Protein AF-A0A410QBS7-F1 (afdb_monomer_lite)

Structure (mmCIF, N/CA/C/O backbone):
data_AF-A0A410QBS7-F1
#
_entry.id   AF-A0A410QBS7-F1
#
loop_
_atom_site.group_PDB
_atom_site.id
_atom_site.type_symbol
_atom_site.label_atom_id
_atom_site.label_alt_id
_atom_site.label_comp_id
_atom_site.label_asym_id
_atom_site.label_entity_id
_atom_site.label_seq_id
_atom_site.pdbx_PDB_ins_code
_atom_site.Cartn_x
_atom_site.Cartn_y
_atom_site.Cartn_z
_atom_site.occupancy
_atom_site.B_iso_or_equiv
_atom_site.auth_seq_id
_atom_site.auth_comp_id
_atom_site.auth_asym_id
_atom_site.auth_atom_id
_atom_site.pdbx_PDB_model_num
ATOM 1 N N . MET A 1 1 ? -0.515 4.402 0.946 1.00 89.38 1 MET A N 1
ATOM 2 C CA . MET A 1 1 ? -1.328 5.283 1.832 1.00 89.38 1 MET A CA 1
ATOM 3 C C . MET A 1 1 ? -0.535 5.712 3.067 1.00 89.38 1 MET A C 1
ATOM 5 O O . MET A 1 1 ? -0.147 4.846 3.836 1.00 89.38 1 MET A O 1
ATOM 9 N N . TYR A 1 2 ? -0.324 7.017 3.300 1.00 87.44 2 TYR A N 1
ATOM 10 C CA . TYR A 1 2 ? 0.541 7.511 4.394 1.00 87.44 2 TYR A CA 1
ATOM 11 C C . TYR A 1 2 ? -0.134 7.682 5.766 1.00 87.44 2 TYR A C 1
ATOM 13 O O . TYR A 1 2 ? 0.503 7.473 6.795 1.00 87.44 2 TYR A O 1
ATOM 21 N N . SER A 1 3 ? -1.409 8.073 5.829 1.00 87.75 3 SER A N 1
ATOM 22 C CA . SER A 1 3 ? -2.092 8.351 7.100 1.00 87.75 3 SER A CA 1
ATOM 23 C C . SER A 1 3 ? -3.461 7.691 7.143 1.00 87.75 3 SER A C 1
ATOM 25 O O . SER A 1 3 ? -4.207 7.734 6.170 1.00 87.75 3 SER A O 1
ATOM 27 N N . LEU A 1 4 ? -3.776 7.097 8.295 1.00 89.50 4 LEU A N 1
ATOM 28 C CA . LEU A 1 4 ? -5.086 6.555 8.621 1.00 89.50 4 LEU A CA 1
ATOM 29 C C . LEU A 1 4 ? -5.410 6.977 10.052 1.00 89.50 4 LEU A C 1
ATOM 31 O O . LEU A 1 4 ? -4.737 6.556 10.997 1.00 89.50 4 LEU A O 1
ATOM 35 N N . LYS A 1 5 ? -6.418 7.839 10.200 1.00 88.88 5 LYS A N 1
ATOM 36 C CA . LYS A 1 5 ? -6.882 8.334 11.496 1.00 88.88 5 LYS A CA 1
ATOM 37 C C . LYS A 1 5 ? -8.299 7.861 11.755 1.00 88.88 5 LYS A C 1
ATOM 39 O O . LYS A 1 5 ? -9.183 8.085 10.935 1.00 88.88 5 LYS A O 1
ATOM 44 N N . TYR A 1 6 ? -8.530 7.276 12.922 1.00 86.31 6 TYR A N 1
ATOM 45 C CA . TYR A 1 6 ? -9.865 6.884 13.355 1.00 86.31 6 TYR A CA 1
ATOM 46 C C . TYR A 1 6 ? -10.022 7.128 14.852 1.00 86.31 6 TYR A C 1
ATOM 48 O O . TYR A 1 6 ? -9.158 6.751 15.641 1.00 86.31 6 TYR A O 1
ATOM 56 N N . LYS A 1 7 ? -11.112 7.805 15.243 1.00 87.31 7 LYS A N 1
ATOM 57 C CA . LYS A 1 7 ? -11.404 8.192 16.637 1.00 87.31 7 LYS A CA 1
ATOM 58 C C . LYS A 1 7 ? -10.202 8.824 17.359 1.00 87.31 7 LYS A C 1
ATOM 60 O O . LYS A 1 7 ? -9.853 8.423 18.464 1.00 87.31 7 LYS A O 1
ATOM 65 N N . GLY A 1 8 ? -9.524 9.769 16.705 1.00 86.31 8 GLY A N 1
ATOM 66 C CA . GLY A 1 8 ? -8.355 10.461 17.265 1.00 86.31 8 GLY A CA 1
ATOM 67 C C . GLY A 1 8 ? -7.052 9.650 17.293 1.00 86.31 8 GLY A C 1
ATOM 68 O O . GLY A 1 8 ? -6.016 10.206 17.640 1.00 86.31 8 GLY A O 1
ATOM 69 N N . HIS A 1 9 ? -7.067 8.379 16.885 1.00 86.06 9 HIS A N 1
ATOM 70 C CA . HIS A 1 9 ? -5.878 7.530 16.833 1.00 86.06 9 HIS A CA 1
ATOM 71 C C . HIS A 1 9 ? -5.280 7.543 15.428 1.00 86.06 9 HIS A C 1
ATOM 73 O O . HIS A 1 9 ? -5.997 7.331 14.451 1.00 86.06 9 HIS A O 1
ATOM 79 N N . GLN A 1 10 ? -3.971 7.777 15.331 1.00 90.12 10 GLN A N 1
ATOM 80 C CA . GLN A 1 10 ? -3.191 7.584 14.110 1.00 90.12 10 GLN A CA 1
ATOM 81 C C . GLN A 1 10 ? -2.718 6.129 14.068 1.00 90.12 10 GLN A C 1
ATOM 83 O O . GLN A 1 10 ? -1.871 5.747 14.872 1.00 90.12 10 GLN A O 1
ATOM 88 N N . TRP A 1 11 ? -3.264 5.354 13.131 1.00 90.12 11 TRP A N 1
ATOM 89 C CA . TRP A 1 11 ? -3.036 3.909 13.013 1.00 90.12 11 TRP A CA 1
ATOM 90 C C . TRP A 1 11 ? -1.714 3.573 12.337 1.00 90.12 11 TRP A C 1
ATOM 92 O O . TRP A 1 11 ? -1.047 2.608 12.692 1.00 90.12 11 TRP A O 1
ATOM 102 N N . LEU A 1 12 ? -1.335 4.377 11.346 1.00 91.50 12 LEU A N 1
ATOM 103 C CA . LEU A 1 12 ? -0.143 4.141 10.546 1.00 91.50 12 LEU A CA 1
ATOM 104 C C . LEU A 1 12 ? 1.031 4.959 11.067 1.00 91.50 12 LEU A C 1
ATOM 106 O O . LEU A 1 12 ? 0.902 6.153 11.340 1.00 91.50 12 LEU A O 1
ATOM 110 N N . LYS A 1 13 ? 2.201 4.342 11.149 1.00 88.62 13 LYS A N 1
ATOM 111 C CA . LYS A 1 13 ? 3.449 5.060 11.361 1.00 88.62 13 LYS A CA 1
ATOM 112 C C . LYS A 1 13 ? 3.879 5.648 10.020 1.00 88.62 13 LYS A C 1
ATOM 114 O O . LYS A 1 13 ? 4.030 4.919 9.042 1.00 88.62 13 LYS A O 1
ATOM 119 N N . SER A 1 14 ? 4.046 6.962 9.955 1.00 83.25 14 SER A N 1
ATOM 120 C CA . SER A 1 14 ? 4.500 7.648 8.746 1.00 83.25 14 SER A CA 1
ATOM 121 C C . SER A 1 14 ? 5.241 8.928 9.089 1.00 83.25 14 SER A C 1
ATOM 123 O O . SER A 1 14 ? 4.984 9.533 10.127 1.00 83.25 14 SER A O 1
ATOM 125 N N . THR A 1 15 ? 6.158 9.316 8.207 1.00 77.12 15 THR A N 1
ATOM 126 C CA . THR A 1 15 ? 6.900 10.579 8.260 1.00 77.12 15 THR A CA 1
ATOM 127 C C . THR A 1 15 ? 6.152 11.726 7.560 1.00 77.12 15 THR A C 1
ATOM 129 O O . THR A 1 15 ? 6.577 12.873 7.622 1.00 77.12 15 THR A O 1
ATOM 132 N N . PHE A 1 16 ? 4.984 11.465 6.955 1.00 74.44 16 PHE A N 1
ATOM 133 C CA . PHE A 1 16 ? 4.160 12.487 6.300 1.00 74.44 16 PHE A CA 1
ATOM 134 C C . PHE A 1 16 ? 3.893 13.717 7.206 1.00 74.44 16 PHE A C 1
ATOM 136 O O . PHE A 1 16 ? 3.528 13.541 8.372 1.00 74.44 16 PHE A O 1
ATOM 143 N N . PRO A 1 17 ? 3.990 14.961 6.681 1.00 71.62 17 PRO A N 1
ATOM 144 C CA . PRO A 1 17 ? 4.178 15.308 5.265 1.00 71.62 17 PRO A CA 1
ATOM 145 C C . PRO A 1 17 ? 5.632 15.295 4.778 1.00 71.62 17 PRO A C 1
ATOM 147 O O . PRO A 1 17 ? 5.856 15.309 3.571 1.00 71.62 17 PRO A O 1
ATOM 150 N N . ASN A 1 18 ? 6.611 15.246 5.682 1.00 71.31 18 ASN A N 1
ATOM 151 C CA . ASN A 1 18 ? 8.025 15.311 5.329 1.00 71.31 18 ASN A CA 1
ATOM 152 C C . ASN A 1 18 ? 8.560 13.893 5.157 1.00 71.31 18 ASN A C 1
ATOM 154 O O . ASN A 1 18 ? 8.860 13.218 6.134 1.00 71.31 18 ASN A O 1
ATOM 158 N N . ILE A 1 19 ? 8.651 13.417 3.915 1.00 68.94 19 ILE A N 1
ATOM 159 C CA . ILE A 1 19 ? 9.147 12.065 3.658 1.00 68.94 19 ILE A CA 1
ATOM 160 C C . ILE A 1 19 ? 10.627 11.990 4.046 1.00 68.94 19 ILE A C 1
ATOM 162 O O . ILE A 1 19 ? 11.509 12.400 3.295 1.00 68.94 19 ILE A O 1
ATOM 166 N N . GLU A 1 20 ? 10.887 11.469 5.238 1.00 64.19 20 GLU A N 1
ATOM 167 C CA . GLU A 1 20 ? 12.228 11.237 5.758 1.00 64.19 20 GLU A CA 1
ATOM 168 C C . GLU A 1 20 ? 12.583 9.758 5.643 1.00 64.19 20 GLU A C 1
ATOM 170 O O . GLU A 1 20 ? 11.799 8.879 6.006 1.00 64.19 20 GLU A O 1
ATOM 175 N N . ILE A 1 21 ? 13.788 9.492 5.142 1.00 65.12 21 ILE A N 1
ATOM 176 C CA . ILE A 1 21 ? 14.378 8.158 5.133 1.00 65.12 21 ILE A CA 1
ATOM 177 C C . ILE A 1 21 ? 14.817 7.850 6.565 1.00 65.12 21 ILE A C 1
ATOM 179 O O . ILE A 1 21 ? 15.749 8.467 7.073 1.00 65.12 21 ILE A O 1
ATOM 183 N N . SER A 1 22 ? 14.180 6.876 7.216 1.00 62.94 22 SER A N 1
ATOM 184 C CA . SER A 1 22 ? 14.559 6.488 8.583 1.00 62.94 22 SER A CA 1
ATOM 185 C C . SER A 1 22 ? 15.889 5.727 8.666 1.00 62.94 22 SER A C 1
ATOM 187 O O . SER A 1 22 ? 16.441 5.589 9.753 1.00 62.94 22 SER A O 1
ATOM 189 N N . SER A 1 23 ? 16.372 5.166 7.550 1.00 65.25 23 SER A N 1
ATOM 190 C CA . SER A 1 23 ? 17.636 4.424 7.459 1.00 65.25 23 SER A CA 1
ATOM 191 C C . SER A 1 23 ? 18.149 4.368 6.021 1.00 65.25 23 SER A C 1
ATOM 193 O O . SER A 1 23 ? 17.392 4.075 5.095 1.00 65.25 23 SER A O 1
ATOM 195 N N . ASP A 1 24 ? 19.454 4.567 5.830 1.00 59.69 24 ASP A N 1
ATOM 196 C CA . ASP A 1 24 ? 20.086 4.496 4.511 1.00 59.69 24 ASP A CA 1
ATOM 197 C C . ASP A 1 24 ? 20.039 3.110 3.855 1.00 59.69 24 ASP A C 1
ATOM 199 O O . ASP A 1 24 ? 20.163 3.033 2.630 1.00 59.69 24 ASP A O 1
ATOM 203 N N . TYR A 1 25 ? 19.836 2.056 4.647 1.00 59.41 25 TYR A N 1
ATOM 204 C CA . TYR A 1 25 ? 19.777 0.660 4.200 1.00 59.41 25 TYR A CA 1
ATOM 205 C C . TYR A 1 25 ? 18.348 0.137 4.016 1.00 59.41 25 TYR A C 1
ATOM 207 O O . TYR A 1 25 ? 18.155 -0.918 3.424 1.00 59.41 25 TYR A O 1
ATOM 215 N N . ASN A 1 26 ? 17.348 0.851 4.538 1.00 63.56 26 ASN A N 1
ATOM 216 C CA . ASN A 1 26 ? 15.939 0.501 4.391 1.00 63.56 26 ASN A CA 1
ATOM 217 C C . ASN A 1 26 ? 15.139 1.796 4.214 1.00 63.56 26 ASN A C 1
ATOM 219 O O . ASN A 1 26 ? 14.625 2.336 5.202 1.00 63.56 26 ASN A O 1
ATOM 223 N N . PRO A 1 27 ? 15.113 2.351 2.989 1.00 64.12 27 PRO A N 1
ATOM 224 C CA . PRO A 1 27 ? 14.299 3.512 2.665 1.00 64.12 27 PRO A CA 1
ATOM 225 C C . PRO A 1 27 ? 12.826 3.211 2.921 1.00 64.12 27 PRO A C 1
ATOM 227 O O . PRO A 1 27 ? 12.112 2.643 2.105 1.00 64.12 27 PRO A O 1
ATOM 230 N N . TRP A 1 28 ? 12.380 3.610 4.102 1.00 70.12 28 TRP A N 1
ATOM 231 C CA . TRP A 1 28 ? 11.013 3.471 4.546 1.00 70.12 28 TRP A CA 1
ATOM 232 C C . TRP A 1 28 ? 10.375 4.850 4.655 1.00 70.12 28 TRP A C 1
ATOM 234 O O . TRP A 1 28 ? 10.929 5.741 5.294 1.00 70.12 28 TRP A O 1
ATOM 244 N N . PHE A 1 29 ? 9.199 5.009 4.051 1.00 73.25 29 PHE A N 1
ATOM 245 C CA . PHE A 1 29 ? 8.453 6.271 4.019 1.00 73.25 29 PHE A CA 1
ATOM 246 C C . PHE A 1 29 ? 7.090 6.193 4.735 1.00 73.25 29 PHE A C 1
ATOM 248 O O . PHE A 1 29 ? 6.338 7.171 4.783 1.00 73.25 29 PHE A O 1
ATOM 255 N N . GLY A 1 30 ? 6.790 5.070 5.394 1.00 81.75 30 GLY A N 1
ATOM 256 C CA . GLY A 1 30 ? 5.602 4.932 6.232 1.00 81.75 30 GLY A CA 1
ATOM 257 C C . GLY A 1 30 ? 4.367 4.381 5.550 1.00 81.75 30 GLY A C 1
ATOM 258 O O . GLY A 1 30 ? 4.285 4.271 4.334 1.00 81.75 30 GLY A O 1
ATOM 259 N N . GLY A 1 31 ? 3.362 4.103 6.375 1.00 89.69 31 GLY A N 1
ATOM 260 C CA . GLY A 1 31 ? 2.026 3.793 5.898 1.00 89.69 31 GLY A CA 1
ATOM 261 C C . GLY A 1 31 ? 1.859 2.376 5.363 1.00 89.69 31 GLY A C 1
ATOM 262 O O . GLY A 1 31 ? 2.426 1.432 5.904 1.00 89.69 31 GLY A O 1
ATOM 263 N N . ILE A 1 32 ? 1.027 2.249 4.333 1.00 91.31 32 ILE A N 1
ATOM 264 C CA . ILE A 1 32 ? 0.854 1.032 3.532 1.00 91.31 32 ILE A CA 1
ATOM 265 C C . ILE A 1 32 ? 1.459 1.298 2.161 1.00 91.31 32 ILE A C 1
ATOM 267 O O . ILE A 1 32 ? 1.119 2.319 1.552 1.00 91.31 32 ILE A O 1
ATOM 271 N N . GLN A 1 33 ? 2.332 0.412 1.697 1.00 88.12 33 GLN A N 1
ATOM 272 C CA . GLN A 1 33 ? 2.991 0.527 0.399 1.00 88.12 33 GLN A CA 1
ATOM 273 C C . GLN A 1 33 ? 3.177 -0.844 -0.237 1.00 88.12 33 GLN A C 1
ATOM 275 O O . GLN A 1 33 ? 3.447 -1.819 0.470 1.00 88.12 33 GLN A O 1
ATOM 280 N N . THR A 1 34 ? 3.134 -0.878 -1.564 1.00 91.19 34 THR A N 1
ATOM 281 C CA . THR A 1 34 ? 3.391 -2.083 -2.351 1.00 91.19 34 THR A CA 1
ATOM 282 C C . THR A 1 34 ? 4.464 -1.824 -3.390 1.00 91.19 34 THR A C 1
ATOM 284 O O . THR A 1 34 ? 4.368 -0.862 -4.151 1.00 91.19 34 THR A O 1
ATOM 287 N N . LEU A 1 35 ? 5.485 -2.676 -3.429 1.00 90.12 35 LEU A N 1
ATOM 288 C CA . LEU A 1 35 ? 6.604 -2.578 -4.367 1.00 90.12 35 LEU A CA 1
ATOM 289 C C . LEU A 1 35 ? 7.020 -3.977 -4.851 1.00 90.12 35 LEU A C 1
ATOM 291 O O . LEU A 1 35 ? 6.740 -4.960 -4.160 1.00 90.12 35 LEU A O 1
ATOM 295 N N . PRO A 1 36 ? 7.707 -4.088 -6.001 1.00 90.06 36 PRO A N 1
ATOM 296 C CA . PRO A 1 36 ? 8.478 -5.277 -6.344 1.00 90.06 36 PRO A CA 1
ATOM 297 C C . PRO A 1 36 ? 9.436 -5.645 -5.203 1.00 90.06 36 PRO A C 1
ATOM 299 O O . PRO A 1 36 ? 10.118 -4.775 -4.657 1.00 90.06 36 PRO A O 1
ATOM 302 N N . GLU A 1 37 ? 9.476 -6.923 -4.831 1.00 88.19 37 GLU A N 1
ATOM 303 C CA . GLU A 1 37 ? 10.253 -7.418 -3.684 1.00 88.19 37 GLU A CA 1
ATOM 304 C C . GLU A 1 37 ? 11.758 -7.132 -3.824 1.00 88.19 37 GLU A C 1
ATOM 306 O O . GLU A 1 37 ? 12.423 -6.725 -2.873 1.00 88.19 37 GLU A O 1
ATOM 311 N N . ASP A 1 38 ? 12.290 -7.264 -5.037 1.00 84.44 38 ASP A N 1
ATOM 312 C CA . ASP A 1 38 ? 13.685 -6.978 -5.381 1.00 84.44 38 ASP A CA 1
ATOM 313 C C . ASP A 1 38 ? 14.029 -5.480 -5.329 1.00 84.44 38 ASP A C 1
ATOM 315 O O . ASP A 1 38 ? 15.186 -5.110 -5.106 1.00 84.44 38 ASP A O 1
ATOM 319 N N . TRP A 1 39 ? 13.033 -4.605 -5.479 1.00 82.50 39 TRP A N 1
ATOM 320 C CA . TRP A 1 39 ? 13.218 -3.163 -5.334 1.00 82.50 39 TRP A CA 1
ATOM 321 C C . TRP A 1 39 ? 13.130 -2.685 -3.889 1.00 82.50 39 TRP A C 1
ATOM 323 O O . TRP A 1 39 ? 13.635 -1.611 -3.558 1.00 82.50 39 TRP A O 1
ATOM 333 N N . ASP A 1 40 ? 12.484 -3.454 -3.023 1.00 75.94 40 ASP A N 1
ATOM 334 C CA . ASP A 1 40 ? 12.084 -3.009 -1.697 1.00 75.94 40 ASP A CA 1
ATOM 335 C C . ASP A 1 40 ? 13.266 -2.489 -0.853 1.00 75.94 40 ASP A C 1
ATOM 337 O O . ASP A 1 40 ? 13.207 -1.396 -0.279 1.00 75.94 40 ASP A O 1
ATOM 341 N N . PHE A 1 41 ? 14.391 -3.209 -0.893 1.00 71.56 41 PHE A N 1
ATOM 342 C CA . PHE A 1 41 ? 15.641 -2.850 -0.212 1.00 71.56 41 PHE A CA 1
ATOM 343 C C . PHE A 1 41 ? 16.355 -1.630 -0.820 1.00 71.56 41 PHE A C 1
ATOM 345 O O . PHE A 1 41 ? 17.152 -0.976 -0.150 1.00 71.56 41 PHE A O 1
ATOM 352 N N . ASN A 1 42 ? 16.048 -1.284 -2.072 1.00 76.31 42 ASN A N 1
ATOM 353 C CA . ASN A 1 42 ? 16.656 -0.188 -2.828 1.00 76.31 42 ASN A CA 1
ATOM 354 C C . ASN A 1 42 ? 15.621 0.856 -3.272 1.00 76.31 42 ASN A C 1
ATOM 356 O O . ASN A 1 42 ? 15.816 1.533 -4.280 1.00 76.31 42 ASN A O 1
ATOM 360 N N . SER A 1 43 ? 14.534 1.035 -2.518 1.00 75.38 43 SER A N 1
ATOM 361 C CA . SER A 1 43 ? 13.385 1.858 -2.921 1.00 75.38 43 SER A CA 1
ATOM 362 C C . SER A 1 43 ? 13.582 3.378 -2.784 1.00 75.38 43 SER A C 1
ATOM 364 O O . SER A 1 43 ? 12.669 4.146 -3.076 1.00 75.38 43 SER A O 1
ATOM 366 N N . LYS A 1 44 ? 14.794 3.868 -2.455 1.00 79.50 44 LYS A N 1
ATOM 367 C CA . LYS A 1 44 ? 15.132 5.314 -2.457 1.00 79.50 44 LYS A CA 1
ATOM 368 C C . LYS A 1 44 ? 14.705 6.047 -3.741 1.00 79.50 44 LYS A C 1
ATOM 370 O O . LYS A 1 44 ? 14.233 7.178 -3.625 1.00 79.50 44 LYS A O 1
ATOM 375 N N . PRO A 1 45 ? 14.849 5.475 -4.956 1.00 81.50 45 PRO A N 1
ATOM 376 C CA . PRO A 1 45 ? 14.431 6.145 -6.181 1.00 81.50 45 PRO A CA 1
ATOM 377 C C . PRO A 1 45 ? 12.926 6.433 -6.247 1.00 81.50 45 PRO A C 1
ATOM 379 O O . PRO A 1 45 ? 12.564 7.406 -6.899 1.00 81.50 45 PRO A O 1
ATOM 382 N N . VAL A 1 46 ? 12.071 5.692 -5.521 1.00 80.62 46 VAL A N 1
ATOM 383 C CA . VAL A 1 46 ? 10.621 5.973 -5.419 1.00 80.62 46 VAL A CA 1
ATOM 384 C C . VAL A 1 46 ? 10.365 7.405 -4.945 1.00 80.62 46 VAL A C 1
ATOM 386 O O . VAL A 1 46 ? 9.424 8.040 -5.402 1.00 80.62 46 VAL A O 1
ATOM 389 N N . LEU A 1 47 ? 11.234 7.963 -4.095 1.00 80.81 47 LEU A N 1
ATOM 390 C CA . LEU A 1 47 ? 11.102 9.336 -3.587 1.00 80.81 47 LEU A CA 1
ATOM 391 C C . LEU A 1 47 ? 11.225 10.415 -4.671 1.00 80.81 47 LEU A C 1
ATOM 393 O O . LEU A 1 47 ? 10.854 11.564 -4.439 1.00 80.81 47 LEU A O 1
ATOM 397 N N . LYS A 1 48 ? 11.782 10.070 -5.835 1.00 85.19 48 LYS A N 1
ATOM 398 C CA . LYS A 1 48 ? 11.867 10.966 -6.996 1.00 85.19 48 LYS A CA 1
ATOM 399 C C . LYS A 1 48 ? 10.649 10.841 -7.909 1.00 85.19 48 LYS A C 1
ATOM 401 O O . LYS A 1 48 ? 10.424 11.721 -8.738 1.00 85.19 48 LYS A O 1
ATOM 406 N N . GLU A 1 49 ? 9.887 9.762 -7.769 1.00 88.62 49 GLU A N 1
ATOM 407 C CA . GLU A 1 49 ? 8.711 9.506 -8.583 1.00 88.62 49 GLU A CA 1
ATOM 408 C C . GLU A 1 49 ? 7.524 10.335 -8.090 1.00 88.62 49 GLU A C 1
ATOM 410 O O . GLU A 1 49 ? 7.391 10.673 -6.911 1.00 88.62 49 GLU A O 1
ATOM 415 N N . LYS A 1 50 ? 6.631 10.682 -9.016 1.00 86.00 50 LYS A N 1
ATOM 416 C CA . LYS A 1 50 ? 5.410 11.418 -8.686 1.00 86.00 50 LYS A CA 1
ATOM 417 C C . LYS A 1 50 ? 4.280 10.435 -8.438 1.00 86.00 50 LYS A C 1
ATOM 419 O O . LYS A 1 50 ? 3.912 9.682 -9.336 1.00 86.00 50 LYS A O 1
ATOM 424 N N . ILE A 1 51 ? 3.694 10.514 -7.249 1.00 89.38 51 ILE A N 1
ATOM 425 C CA . ILE A 1 51 ? 2.482 9.779 -6.896 1.00 89.38 51 ILE A CA 1
ATOM 426 C C . ILE A 1 51 ? 1.274 10.682 -7.147 1.00 89.38 51 ILE A C 1
ATOM 428 O O . ILE A 1 51 ? 1.251 11.835 -6.707 1.00 89.38 51 ILE A O 1
ATOM 432 N N . LYS A 1 52 ? 0.269 10.165 -7.854 1.00 93.06 52 LYS A N 1
ATOM 433 C CA . LYS A 1 52 ? -1.038 10.819 -8.003 1.00 93.06 52 LYS A CA 1
ATOM 434 C C . LYS A 1 52 ? -2.058 10.087 -7.143 1.00 93.06 52 LYS A C 1
ATOM 436 O O . LYS A 1 52 ? -2.026 8.865 -7.065 1.00 93.06 52 LYS A O 1
ATOM 441 N N . THR A 1 53 ? -2.974 10.820 -6.520 1.00 94.00 53 THR A N 1
ATOM 442 C CA . THR A 1 53 ? -4.054 10.220 -5.736 1.00 94.00 53 THR A CA 1
ATOM 443 C C . THR A 1 53 ? -5.391 10.795 -6.171 1.00 94.00 53 THR A C 1
ATOM 445 O O . THR A 1 53 ? -5.516 12.008 -6.326 1.00 94.00 53 THR A O 1
ATOM 448 N N . ASP A 1 54 ? -6.377 9.923 -6.358 1.00 96.38 54 ASP A N 1
ATOM 449 C CA . ASP A 1 54 ? -7.739 10.274 -6.757 1.00 96.38 54 ASP A CA 1
ATOM 450 C C . ASP A 1 54 ? -8.747 9.517 -5.868 1.00 96.38 54 ASP A C 1
ATOM 452 O O . ASP A 1 54 ? -8.461 8.413 -5.396 1.00 96.38 54 ASP A O 1
ATOM 456 N N . PHE A 1 55 ? -9.932 10.091 -5.644 1.00 97.00 55 PHE A N 1
ATOM 457 C CA . PHE A 1 55 ? -11.069 9.340 -5.097 1.00 97.00 55 PHE A CA 1
ATOM 458 C C . PHE A 1 55 ? -11.673 8.456 -6.189 1.00 97.00 55 PHE A C 1
ATOM 460 O O . PHE A 1 55 ? -11.711 8.856 -7.354 1.00 97.00 55 PHE A O 1
ATOM 467 N N . ILE A 1 56 ? -12.130 7.259 -5.825 1.00 97.19 56 ILE A N 1
ATOM 468 C CA . ILE A 1 56 ? -12.588 6.259 -6.793 1.00 97.19 56 ILE A CA 1
ATOM 469 C C . ILE A 1 56 ? -13.778 5.452 -6.274 1.00 97.19 56 ILE A C 1
ATOM 471 O O . ILE A 1 56 ? -13.940 5.274 -5.064 1.00 97.19 56 ILE A O 1
ATOM 475 N N . GLU A 1 57 ? -14.558 4.931 -7.221 1.00 96.62 57 GLU A N 1
ATOM 476 C CA . GLU A 1 57 ? -15.621 3.951 -7.012 1.00 96.62 57 GLU A CA 1
ATOM 477 C C . GLU A 1 57 ? -15.380 2.721 -7.898 1.00 96.62 57 GLU A C 1
ATOM 479 O O . GLU A 1 57 ? -15.044 2.864 -9.076 1.00 96.62 57 GLU A O 1
ATOM 484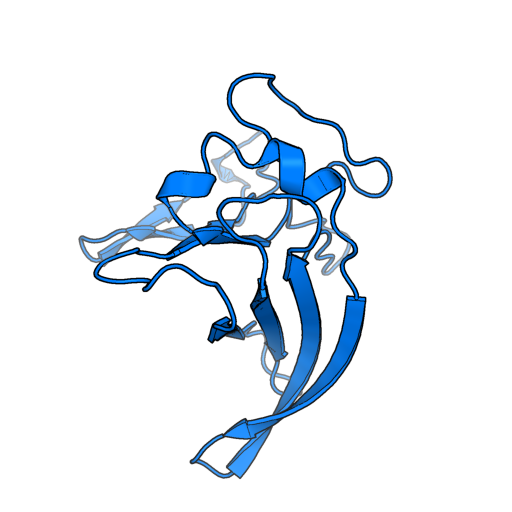 N N . ILE A 1 58 ? -15.525 1.516 -7.339 1.00 95.06 58 ILE A N 1
ATOM 485 C CA . ILE A 1 58 ? -15.324 0.238 -8.043 1.00 95.06 58 ILE A CA 1
ATOM 486 C C . ILE A 1 58 ? -16.462 -0.720 -7.690 1.00 95.06 58 ILE A C 1
ATOM 488 O O . ILE A 1 58 ? -16.797 -0.884 -6.519 1.00 95.06 58 ILE A O 1
ATOM 492 N N . SER A 1 59 ? -17.043 -1.374 -8.698 1.00 95.69 59 SER A N 1
ATOM 493 C CA . SER A 1 59 ? -18.008 -2.458 -8.487 1.00 95.69 59 SER A CA 1
ATOM 494 C C . SER A 1 59 ? -17.290 -3.798 -8.398 1.00 95.69 59 SER A C 1
ATOM 496 O O . SER A 1 59 ? -16.445 -4.092 -9.244 1.00 95.69 59 SER A O 1
ATOM 498 N N . ASP A 1 60 ? -17.663 -4.634 -7.433 1.00 93.88 60 ASP A N 1
ATOM 499 C CA . ASP A 1 60 ? -17.254 -6.042 -7.427 1.00 93.88 60 ASP A CA 1
ATOM 500 C C . ASP A 1 60 ? -18.223 -6.926 -8.235 1.00 93.88 60 ASP A C 1
ATOM 502 O O . ASP A 1 60 ? -19.247 -6.462 -8.748 1.00 93.88 60 ASP A O 1
ATOM 506 N N . SER A 1 61 ? -17.894 -8.216 -8.362 1.00 94.94 61 SER A N 1
ATOM 507 C CA . SER A 1 61 ? -18.706 -9.212 -9.078 1.00 94.94 61 SER A CA 1
ATOM 508 C C . SER A 1 61 ? -20.035 -9.549 -8.392 1.00 94.94 61 SER A C 1
ATOM 510 O O . SER A 1 61 ? -20.896 -10.173 -9.011 1.00 94.94 61 SER A O 1
ATOM 512 N N . CYS A 1 62 ? -20.221 -9.129 -7.140 1.00 94.75 62 CYS A N 1
ATOM 513 C CA . CYS A 1 62 ? -21.452 -9.292 -6.371 1.00 94.75 62 CYS A CA 1
ATOM 514 C C . CYS A 1 62 ? -22.360 -8.051 -6.456 1.00 94.75 62 CYS A C 1
ATOM 516 O O . CYS A 1 62 ? -23.445 -8.052 -5.875 1.00 94.75 62 CYS A O 1
ATOM 518 N N . GLY A 1 63 ? -21.938 -7.002 -7.172 1.00 95.25 63 GLY A N 1
ATOM 519 C CA . GLY A 1 63 ? -22.679 -5.751 -7.323 1.00 95.25 63 GLY A CA 1
ATOM 520 C C . GLY A 1 63 ? -22.508 -4.770 -6.160 1.00 95.25 63 GLY A C 1
ATOM 521 O O . GLY A 1 63 ? -23.265 -3.800 -6.080 1.00 95.25 63 GLY A O 1
ATOM 522 N N . ASN A 1 64 ? -21.543 -4.982 -5.257 1.00 95.00 64 ASN A N 1
ATOM 523 C CA . ASN A 1 64 ? -21.243 -3.988 -4.227 1.00 95.00 64 ASN A CA 1
ATOM 524 C C . ASN A 1 64 ? -20.416 -2.841 -4.814 1.00 95.00 64 ASN A C 1
ATOM 526 O O . ASN A 1 64 ? -19.498 -3.073 -5.600 1.00 95.00 64 ASN A O 1
ATOM 530 N N . ILE A 1 65 ? -20.696 -1.615 -4.362 1.00 96.12 65 ILE A N 1
ATOM 531 C CA . ILE A 1 65 ? -19.958 -0.411 -4.761 1.00 96.12 65 ILE A CA 1
ATOM 532 C C . ILE A 1 65 ? -18.983 -0.016 -3.653 1.00 96.12 65 ILE A C 1
ATOM 534 O O . ILE A 1 65 ? -19.364 0.459 -2.576 1.00 96.12 65 ILE A O 1
ATOM 538 N N . TRP A 1 66 ? -17.707 -0.196 -3.948 1.00 96.69 66 TRP A N 1
ATOM 539 C CA . TRP A 1 66 ? -16.586 0.152 -3.096 1.00 96.69 66 TRP A CA 1
ATOM 540 C C . TRP A 1 66 ? -16.150 1.585 -3.361 1.00 96.69 66 TRP A C 1
ATOM 542 O O . TRP A 1 66 ? -15.972 1.961 -4.513 1.00 96.69 66 TRP A O 1
ATOM 552 N N . HIS A 1 67 ? -15.941 2.365 -2.302 1.00 96.62 67 HIS A N 1
ATOM 553 C CA . HIS A 1 67 ? -15.488 3.753 -2.399 1.00 96.62 67 HIS A CA 1
ATOM 554 C C . HIS A 1 67 ? -14.147 3.889 -1.701 1.00 96.62 67 HIS A C 1
ATOM 556 O O . HIS A 1 67 ? -13.910 3.258 -0.668 1.00 96.62 67 HIS A O 1
ATOM 562 N N . GLY A 1 68 ? -13.269 4.737 -2.214 1.00 95.50 68 GLY A N 1
ATOM 563 C CA . GLY A 1 68 ? -11.987 4.916 -1.562 1.00 95.50 68 GLY A CA 1
ATOM 564 C C . GLY A 1 68 ? -11.048 5.842 -2.291 1.00 95.50 68 GLY A C 1
ATOM 565 O O . GLY A 1 68 ? -11.465 6.733 -3.032 1.00 95.50 68 GLY A O 1
ATOM 566 N N . ILE A 1 69 ? -9.764 5.616 -2.054 1.00 95.75 69 ILE A N 1
ATOM 567 C CA . ILE A 1 69 ? -8.683 6.333 -2.719 1.00 95.75 69 ILE A CA 1
ATOM 568 C C . ILE A 1 69 ? -7.872 5.362 -3.565 1.00 95.75 69 ILE A C 1
ATOM 570 O O . ILE A 1 69 ? -7.636 4.217 -3.180 1.00 95.75 69 ILE A O 1
ATOM 574 N N . ASN A 1 70 ? -7.416 5.848 -4.706 1.00 96.75 70 ASN A N 1
ATOM 575 C CA . ASN A 1 70 ? -6.449 5.174 -5.549 1.00 96.75 70 ASN A CA 1
ATOM 576 C C . ASN A 1 70 ? -5.160 6.002 -5.564 1.00 96.75 70 ASN A C 1
ATOM 578 O O . ASN A 1 70 ? -5.204 7.214 -5.766 1.00 96.75 70 ASN A O 1
ATOM 582 N N . SER A 1 71 ? -4.031 5.346 -5.319 1.00 94.81 71 SER A N 1
ATOM 583 C CA . SER A 1 71 ? -2.687 5.916 -5.359 1.00 94.81 71 SER A CA 1
ATOM 584 C C . SER A 1 71 ? -1.940 5.314 -6.542 1.00 94.81 71 SER A C 1
ATOM 586 O O . SER A 1 71 ? -1.726 4.106 -6.573 1.00 94.81 71 SER A O 1
ATOM 588 N N . ARG A 1 72 ? -1.539 6.151 -7.499 1.00 95.31 72 ARG A N 1
ATOM 589 C CA . ARG A 1 72 ? -0.858 5.740 -8.732 1.00 95.31 72 ARG A CA 1
ATOM 590 C C . ARG A 1 72 ? 0.599 6.131 -8.684 1.00 95.31 72 ARG A C 1
ATOM 592 O O . ARG A 1 72 ? 0.916 7.320 -8.565 1.00 95.31 72 ARG A O 1
ATOM 599 N N . LEU A 1 73 ? 1.463 5.139 -8.820 1.00 93.44 73 LEU A N 1
ATOM 600 C CA . LEU A 1 73 ? 2.900 5.295 -8.966 1.00 93.44 73 LEU A CA 1
ATOM 601 C C . LEU A 1 73 ? 3.296 4.829 -10.367 1.00 93.44 73 LEU A C 1
ATOM 603 O O . LEU A 1 73 ? 3.337 3.632 -10.624 1.00 93.44 73 LEU A O 1
ATOM 607 N N . LEU A 1 74 ? 3.610 5.776 -11.253 1.00 94.44 74 LEU A N 1
ATOM 608 C CA . LEU A 1 74 ? 4.225 5.490 -12.550 1.00 94.44 74 LEU A CA 1
ATOM 609 C C . LEU A 1 74 ? 5.712 5.818 -12.476 1.00 94.44 74 LEU A C 1
ATOM 611 O O . LEU A 1 74 ? 6.081 6.974 -12.261 1.00 94.44 74 LEU A O 1
ATOM 615 N N . ILE A 1 75 ? 6.548 4.814 -12.705 1.00 92.69 75 ILE A N 1
ATOM 616 C CA . ILE A 1 75 ? 7.995 4.915 -12.532 1.00 92.69 75 ILE A CA 1
ATOM 617 C C . ILE A 1 75 ? 8.632 5.450 -13.817 1.00 92.69 75 ILE A C 1
ATOM 619 O O . ILE A 1 75 ? 8.517 4.845 -14.889 1.00 92.69 75 ILE A O 1
ATOM 623 N N . LYS A 1 76 ? 9.306 6.599 -13.722 1.00 93.12 76 LYS A N 1
ATOM 624 C CA . LYS A 1 76 ? 9.898 7.319 -14.864 1.00 93.12 76 LYS A CA 1
ATOM 625 C C . LYS A 1 76 ? 11.398 7.543 -14.729 1.00 93.12 76 LYS A C 1
ATOM 627 O O . LYS A 1 76 ? 12.097 7.543 -15.752 1.00 93.12 76 LYS A O 1
ATOM 632 N N . GLU A 1 77 ? 11.869 7.740 -13.504 1.00 89.31 77 GLU A N 1
ATOM 633 C CA . GLU A 1 77 ? 13.240 8.132 -13.182 1.00 89.31 77 GLU A CA 1
ATOM 634 C C . GLU A 1 77 ? 14.132 6.915 -12.911 1.00 89.31 77 GLU A C 1
ATOM 636 O O . GLU A 1 77 ? 15.329 6.943 -13.205 1.00 89.31 77 GLU A O 1
ATOM 641 N N . TYR A 1 78 ? 13.571 5.823 -12.384 1.00 88.50 78 TYR A N 1
ATOM 642 C CA . TYR A 1 78 ? 14.340 4.610 -12.114 1.00 88.50 78 TYR A CA 1
ATOM 643 C C . TYR A 1 78 ? 14.381 3.657 -13.315 1.00 88.50 78 TYR A C 1
ATOM 645 O O . TYR A 1 78 ? 13.398 3.001 -13.643 1.00 88.50 78 TYR A O 1
ATOM 653 N N . ASN A 1 79 ? 15.547 3.566 -13.965 1.00 88.25 79 ASN A N 1
ATOM 654 C CA . ASN A 1 79 ? 15.728 2.855 -15.237 1.00 88.25 79 ASN A CA 1
ATOM 655 C C . ASN A 1 79 ? 15.293 1.384 -15.232 1.00 88.25 79 ASN A C 1
ATOM 657 O O . ASN A 1 79 ? 14.791 0.924 -16.254 1.00 88.25 79 ASN A O 1
ATOM 661 N N . GLU A 1 80 ? 15.503 0.652 -14.135 1.00 87.25 80 GLU A N 1
ATOM 662 C CA . GLU A 1 80 ? 15.132 -0.767 -14.072 1.00 87.25 80 GLU A CA 1
ATOM 663 C C . GLU A 1 80 ? 13.617 -0.954 -14.161 1.00 87.25 80 GLU A C 1
ATOM 665 O O . GLU A 1 80 ? 13.157 -1.795 -14.933 1.00 87.25 80 GLU A O 1
ATOM 670 N N . PHE A 1 81 ? 12.858 -0.126 -13.434 1.00 89.69 81 PHE A N 1
ATOM 671 C CA . PHE A 1 81 ? 11.399 -0.203 -13.397 1.00 89.69 81 PHE A CA 1
ATOM 672 C C . PHE A 1 81 ? 10.689 0.825 -14.286 1.00 89.69 81 PHE A C 1
ATOM 674 O O . PHE A 1 81 ? 9.493 1.069 -14.152 1.00 89.69 81 PHE A O 1
ATOM 681 N N . LYS A 1 82 ? 11.412 1.469 -15.204 1.00 92.31 82 LYS A N 1
ATOM 682 C CA . LYS A 1 82 ? 10.854 2.545 -16.022 1.00 92.31 82 LYS A CA 1
ATOM 683 C C . LYS A 1 82 ? 9.743 2.025 -16.934 1.00 92.31 82 LYS A C 1
ATOM 685 O O . LYS A 1 82 ? 10.021 1.240 -17.840 1.00 92.31 82 LYS A O 1
ATOM 690 N N . GLY A 1 83 ? 8.527 2.532 -16.734 1.00 93.06 83 GLY A N 1
ATOM 691 C CA . GLY A 1 83 ? 7.315 2.093 -17.437 1.00 93.06 83 GLY A CA 1
ATOM 692 C C . GLY A 1 83 ? 6.421 1.144 -16.632 1.00 93.06 83 GLY A C 1
ATOM 693 O O . GLY A 1 83 ? 5.350 0.780 -17.106 1.00 93.06 83 GLY A O 1
ATOM 694 N N . LEU A 1 84 ? 6.820 0.763 -15.416 1.00 93.44 84 LEU A N 1
ATOM 695 C CA . LEU A 1 84 ? 5.948 0.054 -14.482 1.00 93.44 84 LEU A CA 1
ATOM 696 C C . LEU A 1 84 ? 5.018 1.050 -13.777 1.00 93.44 84 LEU A C 1
ATOM 698 O O . LEU A 1 84 ? 5.464 2.073 -13.243 1.00 93.44 84 LEU A O 1
ATOM 702 N N . GLU A 1 85 ? 3.727 0.731 -13.771 1.00 94.62 85 GLU A N 1
ATOM 703 C CA . GLU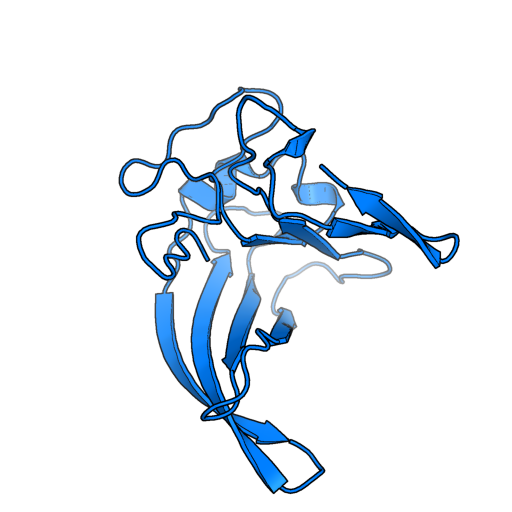 A 1 85 ? 2.692 1.451 -13.037 1.00 94.62 85 GLU A CA 1
ATOM 704 C C . GLU A 1 85 ? 2.078 0.542 -11.971 1.00 94.62 85 GLU A C 1
ATOM 706 O O . GLU A 1 85 ? 1.655 -0.582 -12.251 1.00 94.62 85 GLU A O 1
ATOM 711 N N . ILE A 1 86 ? 2.040 1.045 -10.739 1.00 94.50 86 ILE A N 1
ATOM 712 C CA . ILE A 1 86 ? 1.427 0.384 -9.589 1.00 94.50 86 ILE A CA 1
ATOM 713 C C . ILE A 1 86 ? 0.281 1.268 -9.109 1.00 94.50 86 ILE A C 1
ATOM 715 O O . ILE A 1 86 ? 0.491 2.400 -8.662 1.00 94.50 86 ILE A O 1
ATOM 719 N N . ASN A 1 87 ? -0.930 0.732 -9.198 1.00 96.25 87 ASN A N 1
ATOM 720 C CA . ASN A 1 87 ? -2.162 1.368 -8.764 1.00 96.25 87 ASN A CA 1
ATOM 721 C C . ASN A 1 87 ? -2.626 0.693 -7.472 1.00 96.25 87 ASN A C 1
ATOM 723 O O . ASN A 1 87 ? -3.154 -0.414 -7.500 1.00 96.25 87 ASN A O 1
ATOM 727 N N . GLU A 1 88 ? -2.430 1.351 -6.332 1.00 96.31 88 GLU A N 1
ATOM 728 C CA . GLU A 1 88 ? -2.895 0.862 -5.033 1.00 96.31 88 GLU A CA 1
ATOM 729 C C . GLU A 1 88 ? -4.276 1.435 -4.711 1.00 96.31 88 GLU A C 1
ATOM 731 O O . GLU A 1 88 ? -4.450 2.654 -4.624 1.00 96.31 88 GLU A O 1
ATOM 736 N N . TYR A 1 89 ? -5.255 0.566 -4.486 1.00 96.94 89 TYR A N 1
ATOM 737 C CA . TYR A 1 89 ? -6.616 0.940 -4.121 1.00 96.94 89 TYR A CA 1
ATOM 738 C C . TYR A 1 89 ? -6.849 0.655 -2.643 1.00 96.94 89 TYR A C 1
ATOM 740 O O . TYR A 1 89 ? -6.597 -0.449 -2.171 1.00 96.94 89 TYR A O 1
ATOM 748 N N . PHE A 1 90 ? -7.363 1.647 -1.926 1.00 96.31 90 PHE A N 1
ATOM 749 C CA . PHE A 1 90 ? -7.729 1.564 -0.515 1.00 96.31 90 PHE A CA 1
ATOM 750 C C . PHE A 1 90 ? -9.225 1.835 -0.408 1.00 96.31 90 PHE A C 1
ATOM 752 O O . PHE A 1 90 ? -9.658 2.989 -0.455 1.00 96.31 90 PHE A O 1
ATOM 759 N N . LEU A 1 91 ? -10.006 0.762 -0.335 1.00 96.31 91 LEU A N 1
ATOM 760 C CA . LEU A 1 91 ? -11.443 0.747 -0.579 1.00 96.31 91 LEU A CA 1
ATOM 761 C C . LEU A 1 91 ? -12.218 0.348 0.675 1.00 96.31 91 LEU A C 1
ATOM 763 O O . LEU A 1 91 ? -11.800 -0.529 1.427 1.00 96.31 91 LEU A O 1
ATOM 767 N N . MET A 1 92 ? -13.384 0.947 0.876 1.00 95.81 92 MET A N 1
ATOM 768 C CA . MET A 1 92 ? -14.306 0.590 1.948 1.00 95.81 92 MET A CA 1
ATOM 769 C C . MET A 1 92 ? -15.730 0.473 1.411 1.00 95.81 92 MET A C 1
ATOM 771 O O . MET A 1 92 ? -16.129 1.181 0.481 1.00 95.81 92 MET A O 1
ATOM 775 N N . LEU A 1 93 ? -16.518 -0.394 2.045 1.00 95.44 93 LEU A N 1
ATOM 776 C CA . LEU A 1 93 ? -17.965 -0.404 1.868 1.00 95.44 93 LEU A CA 1
ATOM 777 C C . LEU A 1 93 ? -18.624 0.585 2.838 1.00 95.44 93 LEU A C 1
ATOM 779 O O . LEU A 1 93 ? -18.181 0.725 3.985 1.00 95.44 93 LEU A O 1
ATOM 783 N N . PRO A 1 94 ? -19.721 1.246 2.430 1.00 90.38 94 PRO A N 1
ATOM 784 C CA . PRO A 1 94 ? -20.485 2.097 3.329 1.00 90.38 94 PRO A CA 1
ATOM 785 C C . PRO A 1 94 ? -20.889 1.352 4.607 1.00 90.38 94 PRO A C 1
ATOM 787 O O . PRO A 1 94 ? -21.494 0.285 4.548 1.00 90.38 94 PRO A O 1
ATOM 790 N N . LYS A 1 95 ? -20.601 1.949 5.771 1.00 88.06 95 LYS A N 1
ATOM 791 C CA . LYS A 1 95 ? -20.958 1.429 7.111 1.00 88.06 95 LYS A CA 1
ATOM 792 C C . LYS A 1 95 ? -20.271 0.115 7.514 1.00 88.06 95 LYS A C 1
ATOM 794 O O . LYS A 1 95 ? -20.581 -0.407 8.583 1.00 88.06 95 LYS A O 1
ATOM 799 N N . VAL A 1 96 ? -19.320 -0.383 6.726 1.00 90.06 96 VAL A N 1
ATOM 800 C CA . VAL A 1 96 ? -18.516 -1.562 7.066 1.00 90.06 96 VAL A CA 1
ATOM 801 C C . VAL A 1 96 ? -17.113 -1.096 7.464 1.00 90.06 96 VAL A C 1
ATOM 803 O O . VAL A 1 96 ? -16.451 -0.426 6.673 1.00 90.06 96 VAL A O 1
ATOM 806 N N . PRO A 1 97 ? -16.615 -1.425 8.668 1.00 86.81 97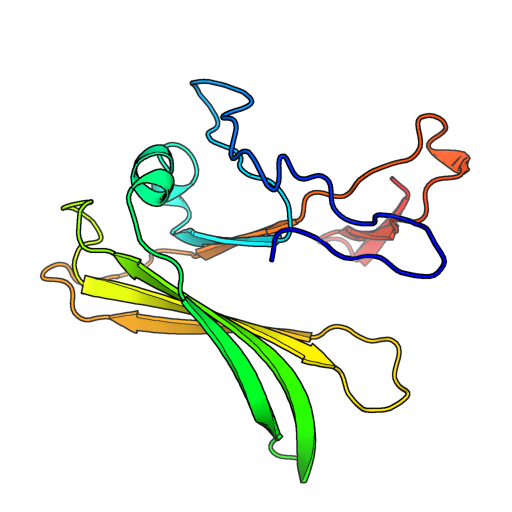 PRO A N 1
ATOM 807 C CA . PRO A 1 9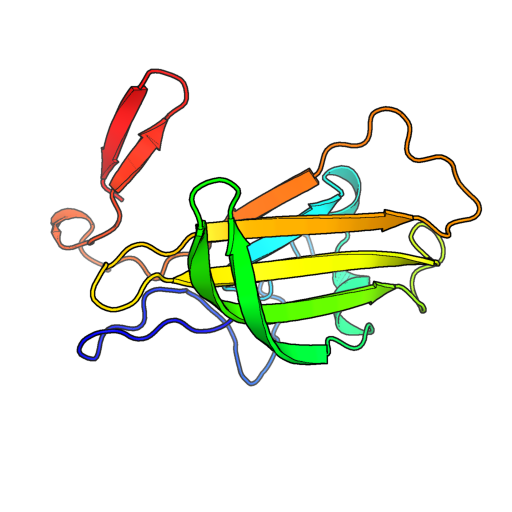7 ? -15.293 -1.001 9.127 1.00 86.81 97 PRO A CA 1
ATOM 808 C C . PRO A 1 97 ? -14.182 -1.905 8.564 1.00 86.81 97 PRO A C 1
ATOM 810 O O . PRO A 1 97 ? -13.306 -2.348 9.300 1.00 86.81 97 PRO A O 1
ATOM 813 N N . VAL A 1 98 ? -14.237 -2.207 7.266 1.00 89.00 98 VAL A N 1
ATOM 814 C CA . VAL A 1 98 ? -13.258 -3.044 6.566 1.00 89.00 98 VAL A CA 1
ATOM 815 C C . VAL A 1 98 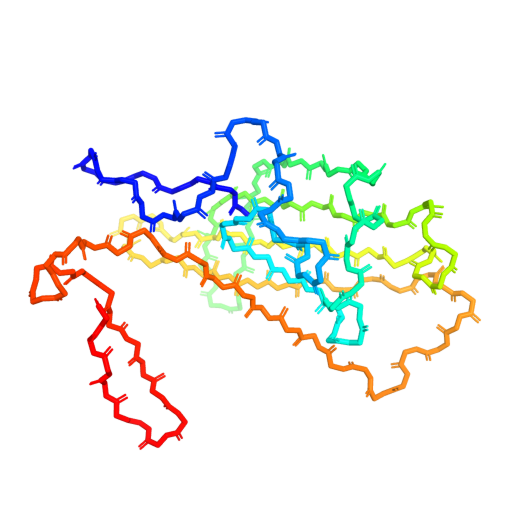? -12.588 -2.204 5.494 1.00 89.00 98 VAL A C 1
ATOM 817 O O . VAL A 1 98 ? -13.261 -1.619 4.645 1.00 89.00 98 VAL A O 1
ATOM 820 N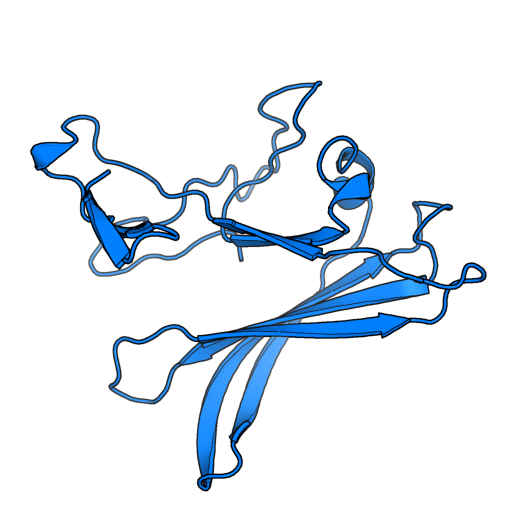 N . LEU A 1 99 ? -11.259 -2.162 5.554 1.00 92.75 99 LEU A N 1
ATOM 821 C CA . LEU A 1 99 ? -10.415 -1.605 4.511 1.00 92.75 99 LEU A CA 1
ATOM 822 C C . LEU A 1 99 ? -9.935 -2.747 3.614 1.00 92.75 99 LEU A C 1
ATOM 824 O O . LEU A 1 99 ? -9.190 -3.615 4.060 1.00 92.75 99 LEU A O 1
ATOM 828 N N . CYS A 1 100 ? -10.348 -2.725 2.356 1.00 94.31 100 CYS A N 1
ATOM 829 C CA . CYS A 1 100 ? -9.827 -3.592 1.314 1.00 94.31 100 CYS A CA 1
ATOM 830 C C . CYS A 1 100 ? -8.662 -2.882 0.618 1.00 94.31 100 CYS A C 1
ATOM 832 O O . CYS A 1 100 ? -8.809 -1.751 0.148 1.00 94.31 100 CYS A O 1
ATOM 834 N N . HIS A 1 101 ? -7.503 -3.536 0.573 1.00 95.12 101 HIS A N 1
ATOM 835 C CA . HIS A 1 101 ? -6.349 -3.082 -0.195 1.00 95.12 101 HIS A CA 1
ATOM 836 C C . HIS A 1 101 ? -6.111 -4.055 -1.342 1.00 95.12 101 HIS A C 1
ATOM 838 O O . HIS A 1 101 ? -5.946 -5.253 -1.121 1.00 95.12 101 HIS A O 1
ATOM 844 N N . VAL A 1 102 ? -6.140 -3.536 -2.564 1.00 94.62 102 VAL A N 1
ATOM 845 C CA . VAL A 1 102 ? -5.840 -4.294 -3.782 1.00 94.62 102 VAL A CA 1
ATOM 846 C C . VAL A 1 102 ? -4.907 -3.480 -4.656 1.00 94.62 102 VAL A C 1
ATOM 848 O O . VAL A 1 102 ? -4.905 -2.247 -4.598 1.00 94.62 102 VAL A O 1
ATOM 851 N N . ILE A 1 103 ? -4.122 -4.171 -5.475 1.00 95.00 103 ILE A N 1
ATOM 852 C CA . ILE A 1 103 ? -3.212 -3.538 -6.421 1.00 95.00 103 ILE A CA 1
ATOM 853 C C . ILE A 1 103 ? -3.563 -3.947 -7.845 1.00 95.00 103 ILE A C 1
ATOM 855 O O . ILE A 1 103 ? -3.900 -5.100 -8.111 1.00 95.00 103 ILE A O 1
ATOM 859 N N . GLU A 1 104 ? -3.438 -3.001 -8.761 1.00 95.00 104 GLU A N 1
ATOM 860 C CA . GLU A 1 104 ? -3.356 -3.263 -10.191 1.00 95.00 104 GLU A CA 1
ATOM 861 C C . GLU A 1 104 ? -1.935 -2.930 -10.645 1.00 95.00 104 GLU A C 1
ATOM 863 O O . GLU A 1 104 ? -1.368 -1.900 -10.271 1.00 95.00 104 GLU A O 1
ATOM 868 N N . VAL A 1 105 ? -1.354 -3.832 -11.430 1.00 93.31 105 VAL A N 1
ATOM 869 C CA . VAL A 1 105 ? -0.003 -3.690 -11.966 1.00 93.31 105 VAL A CA 1
ATOM 870 C C . VAL A 1 105 ? -0.109 -3.628 -13.481 1.00 93.31 105 VAL A C 1
ATOM 872 O O . VAL A 1 105 ? -0.525 -4.598 -14.115 1.00 93.31 105 VAL A O 1
ATOM 875 N N . SER A 1 106 ? 0.282 -2.493 -14.056 1.00 92.94 106 SER A N 1
ATOM 876 C CA . SER A 1 106 ? 0.383 -2.311 -15.502 1.00 92.94 106 SER A CA 1
ATOM 877 C C . SER A 1 106 ? 1.848 -2.225 -15.902 1.00 92.94 106 SER A C 1
ATOM 879 O O . SER A 1 106 ? 2.655 -1.555 -15.255 1.00 92.94 106 SER A O 1
ATOM 881 N N . GLN A 1 107 ? 2.197 -2.954 -16.955 1.00 89.94 107 GLN A N 1
ATOM 882 C CA . GLN A 1 107 ? 3.577 -3.216 -17.314 1.00 89.94 107 GLN A CA 1
ATOM 883 C C . GLN A 1 107 ? 3.884 -2.747 -18.736 1.00 89.94 107 GLN A C 1
ATOM 885 O O . GLN A 1 107 ? 3.570 -3.447 -19.697 1.00 89.94 107 GLN A O 1
ATOM 890 N N . ASP A 1 108 ? 4.563 -1.605 -18.849 1.00 92.12 108 ASP A N 1
ATOM 891 C CA . ASP A 1 108 ? 5.108 -1.058 -20.102 1.00 92.12 108 ASP A CA 1
ATOM 892 C C . ASP A 1 108 ? 6.631 -0.843 -20.001 1.00 92.12 108 ASP A C 1
ATOM 894 O O . ASP A 1 108 ? 7.203 0.164 -20.424 1.00 92.12 108 ASP A O 1
ATOM 898 N N . MET A 1 109 ? 7.322 -1.791 -19.362 1.00 89.50 109 MET A N 1
ATOM 899 C CA . MET A 1 109 ? 8.783 -1.797 -19.311 1.00 89.50 109 MET A CA 1
ATOM 900 C C . MET A 1 109 ? 9.397 -2.539 -20.498 1.00 89.50 109 MET A C 1
ATOM 902 O O . MET A 1 109 ? 8.820 -3.452 -21.085 1.00 89.50 109 MET A O 1
ATOM 906 N N . LYS A 1 110 ? 10.675 -2.245 -20.756 1.00 85.25 110 LYS A N 1
ATOM 907 C CA . LYS A 1 110 ? 11.506 -2.988 -21.721 1.00 85.25 110 LYS A CA 1
ATOM 908 C C . LYS A 1 110 ? 11.947 -4.373 -21.229 1.00 85.25 110 LYS A C 1
ATOM 910 O O . LYS A 1 110 ? 12.569 -5.114 -21.985 1.00 85.25 110 LYS A O 1
ATOM 915 N N . ILE A 1 111 ? 11.678 -4.698 -19.966 1.00 80.69 111 ILE A N 1
ATOM 916 C CA . ILE A 1 111 ? 12.072 -5.947 -19.313 1.00 80.69 111 ILE A CA 1
ATOM 917 C C . ILE A 1 111 ? 10.803 -6.722 -18.970 1.00 80.69 111 ILE A C 1
ATOM 919 O O . ILE A 1 111 ? 9.843 -6.169 -18.440 1.00 80.69 111 ILE A O 1
ATOM 923 N N . PHE A 1 112 ? 10.796 -8.020 -19.258 1.00 79.50 112 PHE A N 1
ATOM 924 C CA . PHE A 1 112 ? 9.683 -8.892 -18.904 1.00 79.50 112 PHE A CA 1
ATOM 925 C C . PHE A 1 112 ? 9.722 -9.247 -17.406 1.00 79.50 112 PHE A C 1
ATOM 927 O O . PHE A 1 112 ? 10.720 -9.788 -16.926 1.00 79.50 112 PHE A O 1
ATOM 934 N N . MET A 1 113 ? 8.635 -8.987 -16.668 1.00 78.12 113 MET A N 1
ATOM 935 C CA . MET A 1 113 ? 8.500 -9.344 -15.245 1.00 78.12 113 MET A CA 1
ATOM 936 C C . MET A 1 113 ? 8.162 -10.827 -15.063 1.00 78.12 113 MET A C 1
ATOM 938 O O . MET A 1 113 ? 7.073 -11.190 -14.625 1.00 78.12 113 MET A O 1
ATOM 942 N N . LYS A 1 114 ? 9.095 -11.718 -15.408 1.00 78.56 114 LYS A N 1
ATOM 943 C CA . LYS A 1 114 ? 8.942 -13.141 -15.082 1.00 78.56 114 LYS A CA 1
ATOM 944 C C . LYS A 1 114 ? 9.309 -13.379 -13.621 1.00 78.56 114 LYS A C 1
ATOM 946 O O . LYS A 1 114 ? 10.425 -13.057 -13.228 1.00 78.56 114 LYS A O 1
ATOM 951 N N . ASN A 1 115 ? 8.415 -14.015 -12.866 1.00 78.94 115 ASN A N 1
ATOM 952 C CA . ASN A 1 115 ? 8.662 -14.486 -11.496 1.00 78.94 115 ASN A CA 1
ATOM 953 C C . ASN A 1 115 ? 9.109 -13.389 -10.509 1.00 78.94 115 ASN A C 1
ATOM 955 O O . ASN A 1 115 ? 9.846 -13.685 -9.573 1.00 78.94 115 ASN A O 1
ATOM 959 N N . ARG A 1 116 ? 8.694 -12.134 -10.712 1.00 84.81 116 ARG A N 1
ATOM 960 C CA . ARG A 1 116 ? 8.921 -11.071 -9.725 1.00 84.81 116 ARG A CA 1
ATOM 961 C C . ARG A 1 116 ? 7.704 -10.972 -8.815 1.00 84.81 116 ARG A C 1
ATOM 963 O O . ARG A 1 116 ? 6.594 -10.760 -9.301 1.00 84.81 116 ARG A O 1
ATOM 970 N N . ALA A 1 117 ? 7.918 -11.167 -7.519 1.00 89.00 117 ALA A N 1
ATOM 971 C CA . ALA A 1 117 ? 6.882 -10.996 -6.515 1.00 89.00 117 ALA A CA 1
ATOM 972 C C . ALA A 1 117 ? 6.739 -9.519 -6.128 1.00 89.00 117 ALA A C 1
ATOM 974 O O . ALA A 1 117 ? 7.659 -8.714 -6.291 1.00 89.00 117 ALA A O 1
ATOM 975 N N . PHE A 1 118 ? 5.567 -9.181 -5.603 1.00 91.19 118 PHE A N 1
ATOM 976 C CA . PHE A 1 118 ? 5.299 -7.895 -4.977 1.00 91.19 118 PHE A CA 1
ATOM 977 C C . PHE A 1 118 ? 5.129 -8.110 -3.482 1.00 91.19 118 PHE A C 1
ATOM 979 O O . PHE A 1 118 ? 4.492 -9.074 -3.057 1.00 91.19 118 PHE A O 1
ATOM 986 N N . ILE A 1 119 ? 5.661 -7.183 -2.697 1.00 90.69 119 ILE A N 1
ATOM 987 C CA . ILE A 1 119 ? 5.503 -7.163 -1.250 1.00 90.69 119 ILE A CA 1
ATOM 988 C C . ILE A 1 119 ? 4.677 -5.946 -0.851 1.00 90.69 119 ILE A C 1
ATOM 990 O O . ILE A 1 119 ? 4.966 -4.819 -1.256 1.00 90.69 119 ILE A O 1
ATOM 994 N N . THR A 1 120 ? 3.648 -6.179 -0.037 1.00 91.44 120 THR A N 1
ATOM 995 C CA . THR A 1 120 ? 2.928 -5.111 0.658 1.00 91.44 120 THR A CA 1
ATOM 996 C C . THR A 1 120 ? 3.466 -5.000 2.072 1.00 91.44 120 THR A C 1
ATOM 998 O O . THR A 1 120 ? 3.444 -5.970 2.828 1.00 91.44 120 THR A O 1
ATOM 1001 N N . LYS A 1 121 ? 3.913 -3.807 2.456 1.00 89.19 121 LYS A N 1
ATOM 1002 C CA . LYS A 1 121 ? 4.325 -3.514 3.828 1.00 89.19 121 LYS A CA 1
ATOM 1003 C C . LYS A 1 121 ? 3.373 -2.519 4.457 1.00 89.19 121 LYS A C 1
ATOM 1005 O O . LYS A 1 121 ? 3.090 -1.469 3.882 1.00 89.19 121 LYS A O 1
ATOM 1010 N N . THR A 1 122 ? 2.933 -2.844 5.667 1.00 90.19 122 THR A N 1
ATOM 1011 C CA . THR A 1 122 ? 2.119 -1.963 6.500 1.00 90.19 122 THR A CA 1
ATOM 1012 C C . THR A 1 122 ? 2.863 -1.645 7.780 1.00 90.19 122 THR A C 1
ATOM 1014 O O . THR A 1 122 ? 3.281 -2.537 8.514 1.00 90.19 122 THR A O 1
ATOM 1017 N N . PHE A 1 123 ? 3.007 -0.359 8.064 1.00 89.12 123 PHE A N 1
ATOM 1018 C CA . PHE A 1 123 ? 3.711 0.120 9.240 1.00 89.12 123 PHE A CA 1
ATOM 1019 C C . PHE A 1 123 ? 2.713 0.727 10.205 1.00 89.12 123 PHE A C 1
ATOM 1021 O O . PHE A 1 123 ? 2.197 1.822 9.978 1.00 89.12 123 PHE A O 1
ATOM 1028 N N . PHE A 1 124 ? 2.445 0.011 11.290 1.00 89.69 124 PHE A N 1
ATOM 1029 C CA . PHE A 1 124 ? 1.527 0.460 12.323 1.00 89.69 124 PHE A CA 1
ATOM 1030 C C . PHE A 1 124 ? 2.226 1.305 13.384 1.00 89.69 124 PHE A C 1
ATOM 1032 O O . PHE A 1 124 ? 3.401 1.118 13.707 1.00 89.69 124 PHE A O 1
ATOM 1039 N N . ASN A 1 125 ? 1.479 2.249 13.940 1.00 88.94 125 ASN A N 1
ATOM 1040 C CA . ASN A 1 125 ? 1.897 3.052 15.074 1.00 88.94 125 ASN A CA 1
ATOM 1041 C C . ASN A 1 125 ? 1.501 2.347 16.380 1.00 88.94 125 ASN A C 1
ATOM 1043 O O . ASN A 1 125 ? 0.432 2.603 16.936 1.00 88.94 125 ASN A O 1
ATOM 1047 N N . LEU A 1 126 ? 2.340 1.418 16.832 1.00 86.75 126 LEU A N 1
ATOM 1048 C CA . LEU A 1 126 ? 2.080 0.628 18.037 1.00 86.75 126 LEU A CA 1
ATOM 1049 C C . LEU A 1 126 ? 2.127 1.490 19.305 1.00 86.75 126 LEU A C 1
ATOM 1051 O O . LEU A 1 126 ? 2.813 2.511 19.365 1.00 86.75 126 LEU A O 1
ATOM 1055 N N . ASN A 1 127 ? 1.395 1.065 20.334 1.00 81.69 127 ASN A N 1
ATOM 1056 C CA . ASN A 1 127 ? 1.487 1.685 21.652 1.00 81.69 127 ASN A CA 1
ATOM 1057 C C . ASN A 1 127 ? 2.823 1.301 22.319 1.00 81.69 127 ASN A C 1
ATOM 1059 O O . ASN A 1 127 ? 3.284 0.174 22.166 1.00 81.69 127 ASN A O 1
ATOM 1063 N N . ASN A 1 128 ? 3.420 2.214 23.094 1.00 81.19 128 ASN A N 1
ATOM 1064 C CA . ASN A 1 128 ? 4.611 1.915 23.903 1.00 81.19 128 ASN A CA 1
ATOM 1065 C C . ASN A 1 128 ? 4.363 0.751 24.879 1.00 81.19 128 ASN A C 1
ATOM 1067 O O . ASN A 1 128 ? 5.285 0.017 25.221 1.00 81.19 128 ASN A O 1
ATOM 1071 N N . ASP A 1 129 ? 3.117 0.595 25.328 1.00 82.94 129 ASP A N 1
ATOM 1072 C CA . ASP A 1 129 ? 2.643 -0.583 26.044 1.00 82.94 129 ASP A CA 1
ATOM 1073 C C . ASP A 1 129 ? 1.951 -1.537 25.057 1.00 82.94 129 ASP A C 1
ATOM 1075 O O . ASP A 1 129 ? 0.792 -1.325 24.689 1.00 82.94 129 ASP A O 1
ATOM 1079 N N . LEU A 1 130 ? 2.658 -2.595 24.643 1.00 75.94 130 LEU A N 1
ATOM 1080 C CA . LEU A 1 130 ? 2.181 -3.586 23.663 1.00 75.94 130 LEU A CA 1
ATOM 1081 C C . LEU A 1 130 ? 0.863 -4.255 24.100 1.00 75.94 130 LEU A C 1
ATOM 1083 O O . LEU A 1 130 ? 0.019 -4.604 23.276 1.00 75.94 130 LEU A O 1
ATOM 1087 N N . THR A 1 131 ? 0.595 -4.354 25.408 1.00 77.06 131 THR A N 1
ATOM 1088 C CA . THR A 1 131 ? -0.679 -4.913 25.901 1.00 77.06 131 THR A CA 1
ATOM 1089 C C . THR A 1 131 ? -1.882 -4.031 25.548 1.00 77.06 131 THR A C 1
ATOM 1091 O O . THR A 1 131 ? -3.006 -4.528 25.408 1.00 77.06 131 THR A O 1
ATOM 1094 N N . LYS A 1 132 ? -1.645 -2.730 25.343 1.00 80.56 132 LYS A N 1
ATOM 1095 C CA . LYS A 1 132 ? -2.633 -1.711 24.956 1.00 80.56 132 LYS A CA 1
ATOM 1096 C C . LYS A 1 132 ? -2.628 -1.401 23.464 1.00 80.56 132 LYS A C 1
ATOM 1098 O O . LYS A 1 132 ? -3.347 -0.500 23.028 1.00 80.56 132 LYS A O 1
ATOM 1103 N N . SER A 1 133 ? -1.807 -2.096 22.691 1.00 81.69 133 SER A N 1
ATOM 1104 C CA . SER A 1 133 ? -1.808 -1.938 21.251 1.00 81.69 133 SER A CA 1
ATOM 1105 C C . SER A 1 133 ? -3.018 -2.652 20.635 1.00 81.69 133 SER A C 1
ATOM 1107 O O . SER A 1 133 ? -3.638 -3.542 21.227 1.00 81.69 133 SER A O 1
ATOM 1109 N N . TYR A 1 134 ? -3.433 -2.142 19.483 1.00 83.25 134 TYR A N 1
ATOM 1110 C CA . TYR A 1 134 ? -4.689 -2.465 18.806 1.00 83.25 134 TYR A CA 1
ATOM 1111 C C . TYR A 1 134 ? -4.466 -3.312 17.549 1.00 83.25 134 TYR A C 1
ATOM 1113 O O . TYR A 1 134 ? -5.425 -3.629 16.848 1.00 83.25 134 TYR A O 1
ATOM 1121 N N . VAL A 1 135 ? -3.211 -3.655 17.253 1.00 87.81 135 VAL A N 1
ATOM 1122 C CA . VAL A 1 135 ? -2.845 -4.437 16.078 1.00 87.81 135 VAL A CA 1
ATOM 1123 C C . VAL A 1 135 ? -2.836 -5.908 16.455 1.00 87.81 135 VAL A C 1
ATOM 1125 O O . VAL A 1 135 ? -2.082 -6.350 17.320 1.00 87.81 135 VAL A O 1
ATOM 1128 N N . VAL A 1 136 ? -3.685 -6.666 15.779 1.00 88.88 136 VAL A N 1
ATOM 1129 C CA . VAL A 1 136 ? -3.671 -8.123 15.803 1.00 88.88 136 VAL A CA 1
ATOM 1130 C C . VAL A 1 136 ? -3.510 -8.567 14.360 1.00 88.88 136 VAL A C 1
ATOM 1132 O O . VAL A 1 136 ? -4.257 -8.098 13.500 1.00 88.88 136 VAL A O 1
ATOM 1135 N N . ALA A 1 137 ? -2.528 -9.419 14.089 1.00 88.25 137 ALA A N 1
ATOM 1136 C CA . ALA A 1 137 ? -2.320 -10.000 12.770 1.00 88.25 137 ALA A CA 1
ATOM 1137 C C . ALA A 1 137 ? -2.354 -11.523 12.863 1.00 88.25 137 ALA A C 1
ATOM 1139 O O . ALA A 1 137 ? -1.933 -12.094 13.863 1.00 88.25 137 ALA A O 1
ATOM 1140 N N . GLU A 1 138 ? -2.859 -12.158 11.818 1.00 92.19 138 GLU A N 1
ATOM 1141 C CA . GLU A 1 138 ? -2.791 -13.602 11.631 1.00 92.19 138 GLU A CA 1
ATOM 1142 C C . GLU A 1 138 ? -1.472 -13.941 10.920 1.00 92.19 138 GLU A C 1
ATOM 1144 O O . GLU A 1 138 ? -1.105 -13.261 9.957 1.00 92.19 138 GLU A O 1
ATOM 1149 N N . ASN A 1 139 ? -0.730 -14.931 11.416 1.00 90.69 139 ASN A N 1
ATOM 1150 C CA . ASN A 1 139 ? 0.489 -15.417 10.766 1.00 90.69 139 ASN A CA 1
ATOM 1151 C C . ASN A 1 139 ? 0.173 -16.504 9.714 1.00 90.69 139 ASN A C 1
ATOM 1153 O O . ASN A 1 139 ? -0.977 -16.882 9.506 1.00 90.69 139 ASN A O 1
ATOM 1157 N N . GLU A 1 140 ? 1.207 -17.035 9.057 1.00 91.12 140 GLU A N 1
ATOM 1158 C CA . GLU A 1 140 ? 1.061 -18.109 8.057 1.00 91.12 140 GLU A CA 1
ATOM 1159 C C . GLU A 1 140 ? 0.536 -19.435 8.642 1.00 91.12 140 GLU A C 1
ATOM 1161 O O . GLU A 1 140 ? 0.036 -20.279 7.902 1.00 91.12 140 GLU A O 1
ATOM 1166 N N . GLU A 1 141 ? 0.623 -19.616 9.962 1.00 95.00 141 GLU A N 1
ATOM 1167 C CA . GLU A 1 141 ? 0.149 -20.795 10.698 1.00 95.00 141 GLU A CA 1
ATOM 1168 C C . GLU A 1 141 ? -1.294 -20.629 11.217 1.00 95.00 141 GLU A C 1
ATOM 1170 O O . GLU A 1 141 ? -1.808 -21.523 11.886 1.00 95.00 141 GLU A O 1
ATOM 1175 N N . HIS A 1 142 ? -1.968 -19.522 10.874 1.00 92.75 142 HIS A N 1
ATOM 1176 C CA . HIS A 1 142 ? -3.303 -19.136 11.355 1.00 92.75 142 HIS A CA 1
ATOM 1177 C C . HIS A 1 142 ? -3.387 -18.772 12.849 1.00 92.75 142 HIS A C 1
ATOM 1179 O O . HIS A 1 142 ? -4.472 -18.742 13.438 1.00 92.75 142 HIS A O 1
ATOM 1185 N N . ASP A 1 143 ? -2.257 -18.425 13.466 1.00 93.44 143 ASP A N 1
ATOM 1186 C CA . ASP A 1 143 ? -2.214 -17.887 14.822 1.00 93.44 143 ASP A CA 1
ATOM 1187 C C . ASP A 1 143 ? -2.356 -16.364 14.828 1.00 93.44 143 ASP A C 1
ATOM 1189 O O . ASP A 1 143 ? -1.727 -15.642 14.050 1.00 93.44 143 ASP A O 1
ATOM 1193 N N . PHE A 1 144 ? -3.131 -15.854 15.786 1.00 89.38 144 PHE A N 1
ATOM 1194 C CA . PHE A 1 144 ? -3.283 -14.419 16.003 1.00 89.38 144 PHE A CA 1
ATOM 1195 C C . PHE A 1 144 ? -2.200 -13.877 16.941 1.00 89.38 144 PHE A C 1
ATOM 1197 O O . PHE A 1 144 ? -2.174 -14.171 18.138 1.00 89.38 144 PHE A O 1
ATOM 1204 N N . ILE A 1 145 ? -1.346 -13.011 16.405 1.00 86.25 145 ILE A N 1
ATOM 1205 C CA . ILE A 1 145 ? -0.281 -12.310 17.119 1.00 86.25 145 ILE A CA 1
ATOM 1206 C C . ILE A 1 145 ? -0.743 -10.887 17.424 1.00 86.25 145 ILE A C 1
ATOM 1208 O O . ILE A 1 145 ? -1.125 -10.132 16.529 1.00 86.25 145 ILE A O 1
ATOM 1212 N N . LYS A 1 146 ? -0.677 -10.502 18.701 1.00 84.69 146 LYS A N 1
ATOM 1213 C CA . LYS A 1 146 ? -0.911 -9.125 19.139 1.00 84.69 146 LYS A CA 1
ATOM 1214 C C . LYS A 1 146 ? 0.419 -8.378 19.228 1.00 84.69 146 LYS A C 1
ATOM 1216 O O . LYS A 1 146 ? 1.318 -8.818 19.945 1.00 84.69 146 LYS A O 1
ATOM 1221 N N . TYR A 1 147 ? 0.507 -7.259 18.519 1.00 75.44 147 TYR A N 1
ATOM 1222 C CA . TYR A 1 147 ? 1.626 -6.313 18.548 1.00 75.44 147 TYR A CA 1
ATOM 1223 C C . TYR A 1 147 ? 1.229 -5.105 19.362 1.00 75.44 147 TYR A C 1
ATOM 1225 O O . TYR A 1 147 ? 0.069 -4.679 19.173 1.00 75.44 147 TYR A O 1
#

Radius of gyration: 16.68 Å; chains: 1; bounding box: 43×36×48 Å

pLDDT: mean 86.99, std 8.78, range [59.41, 97.19]

Organism: NCBI:txid2507161

Foldseek 3Di:
DAFDDDPNDTWKDAPPPDQDQPDPQQRDGIFKDKDFPVCRRVVVLLVVWDKDKDWDWDADPVGFIWTFMKIWTADPPDQVQHGKIKIWTFTDGPPDPDTDIDIDIDGPHPDDPDPTDMDIDTGTDADPPQVPGDDWDQDPVRDIDGD

Secondary structure (DSSP, 8-state):
----EETTEE-B-B-TTS---S-TTS---BSEEEEEHHHHTT-GGGGGSPEEEEEEEEE-TTS-EEEEEEEEEE--S-GGGTTEEEEEEEEE-TT---EEEEEEEEE--SS---S--EEEEE-B---SSGGG---EEE-TTS-EEE-

Sequence (147 aa):
MYSLKYKGHQWLKSTFPNIEISSDYNPWFGGIQTLPEDWDFNSKPVLKEKIKTDFIEISDSCGNIWHGINSRLLIKEYNEFKGLEINEYFLMLPKVPVLCHVIEVSQDMKIFMKNRAFITKTFFNLNNDLTKSYVVAENEEHDFIKY